Protein AF-A0A381C5X6-F1 (afdb_monomer_lite)

Foldseek 3Di:
DDLVVLVVQLVVLVVVLVVLVVCVVVVCPPDDSDPVVNVVSVVSNVVSVVVNCVVVVVDDPPPPPPCPPDD

Structure (mmCIF, N/CA/C/O backbone):
data_AF-A0A381C5X6-F1
#
_entry.id   AF-A0A381C5X6-F1
#
loop_
_atom_site.group_PDB
_atom_site.id
_atom_site.type_symbol
_atom_site.label_atom_id
_atom_site.label_alt_id
_atom_site.label_comp_id
_atom_site.label_asym_id
_atom_site.label_entity_id
_atom_site.label_seq_id
_atom_site.pdbx_PDB_ins_code
_atom_site.Cartn_x
_atom_site.Cartn_y
_atom_site.Cartn_z
_atom_site.occupancy
_atom_site.B_iso_or_equiv
_atom_site.auth_seq_id
_atom_site.auth_comp_id
_atom_site.auth_asym_id
_atom_site.auth_atom_id
_atom_site.pdbx_PDB_model_num
ATOM 1 N N . MET A 1 1 ? -2.256 -10.854 15.545 1.00 60.12 1 MET A N 1
ATOM 2 C CA . MET A 1 1 ? -1.663 -10.032 14.473 1.00 60.12 1 MET A CA 1
ATOM 3 C C . MET A 1 1 ? -2.043 -8.588 14.729 1.00 60.12 1 MET A C 1
ATOM 5 O O . MET A 1 1 ? -3.230 -8.295 14.817 1.00 60.12 1 MET A O 1
ATOM 9 N N . ASN A 1 2 ? -1.058 -7.728 14.949 1.00 82.19 2 ASN A N 1
ATOM 10 C CA . ASN A 1 2 ? -1.269 -6.328 15.288 1.00 82.19 2 ASN A CA 1
ATOM 11 C C . ASN A 1 2 ? -1.610 -5.518 14.021 1.00 82.19 2 ASN A C 1
ATOM 13 O O . ASN A 1 2 ? -1.115 -5.813 12.933 1.00 82.19 2 ASN A O 1
ATOM 17 N N . ILE A 1 3 ? -2.442 -4.481 14.144 1.00 81.19 3 ILE A N 1
ATOM 18 C CA . ILE A 1 3 ? -2.849 -3.610 13.024 1.00 81.19 3 ILE A CA 1
ATOM 19 C C . ILE A 1 3 ? -1.620 -2.985 12.351 1.00 81.19 3 ILE A C 1
ATOM 21 O O . ILE A 1 3 ? -1.581 -2.851 11.128 1.00 81.19 3 ILE A O 1
ATOM 25 N N . ALA A 1 4 ? -0.596 -2.659 13.145 1.00 83.56 4 ALA A N 1
ATOM 26 C CA . ALA A 1 4 ? 0.680 -2.151 12.656 1.00 83.56 4 ALA A CA 1
ATOM 27 C C . ALA A 1 4 ? 1.409 -3.157 11.746 1.00 83.56 4 ALA A C 1
ATOM 29 O O . ALA A 1 4 ? 1.948 -2.766 10.716 1.00 83.56 4 ALA A O 1
ATOM 30 N N . GLU A 1 5 ? 1.373 -4.452 12.072 1.00 85.00 5 GLU A N 1
ATOM 31 C CA . GLU A 1 5 ? 1.993 -5.508 11.261 1.00 85.00 5 GLU A CA 1
ATOM 32 C C . GLU A 1 5 ? 1.230 -5.728 9.951 1.00 85.00 5 GLU A C 1
ATOM 34 O O . GLU A 1 5 ? 1.839 -5.853 8.891 1.00 85.00 5 GLU A O 1
ATOM 39 N N . VAL A 1 6 ? -0.108 -5.712 10.001 1.00 84.81 6 VAL A N 1
ATOM 40 C CA . VAL A 1 6 ? -0.966 -5.801 8.805 1.00 84.81 6 VAL A CA 1
ATOM 41 C C . VAL A 1 6 ? -0.716 -4.614 7.873 1.00 84.81 6 VAL A C 1
ATOM 43 O O . VAL A 1 6 ? -0.594 -4.796 6.662 1.00 84.81 6 VAL A O 1
ATOM 46 N N . LYS A 1 7 ? -0.589 -3.405 8.432 1.00 85.75 7 LYS A N 1
ATOM 47 C CA . LYS A 1 7 ? -0.243 -2.199 7.675 1.00 85.75 7 LYS A CA 1
ATOM 48 C C . LYS A 1 7 ? 1.153 -2.310 7.056 1.00 85.75 7 LYS A C 1
ATOM 50 O O . LYS A 1 7 ?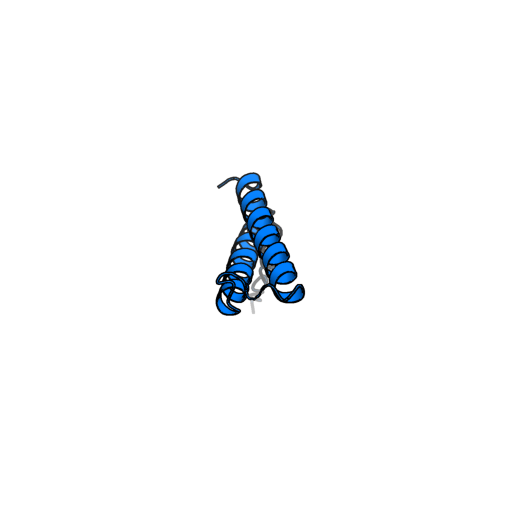 1.301 -2.070 5.865 1.00 85.75 7 LYS A O 1
ATOM 55 N N . ALA A 1 8 ? 2.152 -2.745 7.824 1.00 89.06 8 ALA A N 1
ATOM 56 C CA . ALA A 1 8 ? 3.517 -2.905 7.327 1.00 89.06 8 ALA A CA 1
ATOM 57 C C . ALA A 1 8 ? 3.605 -3.928 6.181 1.00 89.06 8 ALA A C 1
ATOM 59 O O . ALA A 1 8 ? 4.320 -3.699 5.206 1.00 89.06 8 ALA A O 1
ATOM 60 N N . MET A 1 9 ? 2.865 -5.039 6.267 1.00 86.31 9 MET A N 1
ATOM 61 C CA . MET A 1 9 ? 2.787 -6.018 5.178 1.00 86.31 9 MET A CA 1
ATOM 62 C C . MET A 1 9 ? 2.087 -5.443 3.945 1.00 86.31 9 MET A C 1
ATOM 64 O O . MET A 1 9 ? 2.592 -5.606 2.837 1.00 86.31 9 MET A O 1
ATOM 68 N N . ARG A 1 10 ? 0.975 -4.718 4.125 1.00 88.69 10 ARG A N 1
ATOM 69 C CA . ARG A 1 10 ? 0.283 -4.025 3.029 1.00 88.69 10 ARG A CA 1
ATOM 70 C C . ARG A 1 10 ? 1.216 -3.054 2.301 1.00 88.69 10 ARG A C 1
ATOM 72 O O . ARG A 1 10 ? 1.286 -3.096 1.077 1.00 88.69 10 ARG A O 1
ATOM 79 N N . ASP A 1 11 ? 1.943 -2.224 3.045 1.00 89.06 11 ASP A N 1
ATOM 80 C CA . ASP A 1 11 ? 2.832 -1.202 2.485 1.00 89.06 11 ASP A CA 1
ATOM 81 C C . ASP A 1 11 ? 4.025 -1.833 1.746 1.00 89.06 11 ASP A C 1
ATOM 83 O O . ASP A 1 11 ? 4.411 -1.364 0.676 1.00 89.06 11 ASP A O 1
ATOM 87 N N . LYS A 1 12 ? 4.571 -2.947 2.256 1.00 89.38 12 LYS A N 1
ATOM 88 C CA . LYS A 1 12 ? 5.616 -3.722 1.564 1.00 89.38 12 LYS A CA 1
ATOM 89 C C . LYS A 1 12 ? 5.135 -4.290 0.230 1.00 89.38 12 LYS A C 1
ATOM 91 O O . LYS A 1 12 ? 5.850 -4.186 -0.761 1.00 89.38 12 LYS A O 1
ATOM 96 N N . VAL A 1 13 ? 3.940 -4.884 0.204 1.00 88.19 13 VAL A N 1
ATOM 97 C CA . VAL A 1 13 ? 3.363 -5.465 -1.020 1.00 88.19 13 VAL A CA 1
ATOM 98 C C . VAL A 1 13 ? 3.018 -4.367 -2.025 1.00 88.19 13 VAL A C 1
ATOM 100 O O . VAL A 1 13 ? 3.283 -4.531 -3.211 1.00 88.19 13 VAL A O 1
ATOM 103 N N . LEU A 1 14 ? 2.497 -3.228 -1.557 1.00 87.44 14 LEU A N 1
ATOM 104 C CA . LEU A 1 14 ? 2.233 -2.067 -2.406 1.00 87.44 14 LEU A CA 1
ATOM 105 C C . LEU A 1 14 ? 3.520 -1.542 -3.046 1.00 87.44 14 LEU A C 1
ATOM 107 O O . LEU A 1 14 ? 3.545 -1.323 -4.250 1.00 87.44 14 LEU A O 1
ATOM 111 N N . LYS A 1 15 ? 4.598 -1.398 -2.267 1.00 87.56 15 LYS A N 1
ATOM 112 C CA . LYS A 1 15 ? 5.898 -0.975 -2.795 1.00 87.56 15 LYS A CA 1
ATOM 113 C C . LYS A 1 15 ? 6.432 -1.955 -3.841 1.00 87.56 15 LYS A C 1
ATOM 115 O O . LYS A 1 15 ? 6.806 -1.529 -4.923 1.00 87.56 15 LYS A O 1
ATOM 120 N N . ALA A 1 16 ? 6.390 -3.256 -3.553 1.00 84.75 16 ALA A N 1
ATOM 121 C CA . ALA A 1 16 ? 6.811 -4.285 -4.502 1.00 84.75 16 ALA A CA 1
ATOM 122 C C . ALA A 1 16 ? 5.976 -4.275 -5.794 1.00 84.75 16 ALA A C 1
ATOM 124 O O . ALA A 1 16 ? 6.516 -4.521 -6.866 1.00 84.75 16 ALA A O 1
ATOM 125 N N . TYR A 1 17 ? 4.676 -3.980 -5.701 1.00 84.69 17 TYR A N 1
ATOM 126 C CA . TYR A 1 17 ? 3.791 -3.840 -6.856 1.00 84.69 17 TYR A CA 1
ATOM 127 C C . TYR A 1 17 ? 4.109 -2.592 -7.690 1.00 84.69 17 TYR A C 1
ATOM 129 O O . TYR A 1 17 ? 4.151 -2.678 -8.913 1.00 84.69 17 TYR A O 1
ATOM 137 N N . THR A 1 18 ? 4.383 -1.450 -7.055 1.00 85.06 18 THR A N 1
ATOM 138 C CA . THR A 1 18 ? 4.790 -0.227 -7.764 1.00 85.06 18 THR A CA 1
ATOM 139 C C . THR A 1 18 ? 6.155 -0.388 -8.427 1.00 85.06 18 THR A C 1
ATOM 141 O O . THR A 1 18 ? 6.272 -0.118 -9.616 1.00 85.06 18 THR A O 1
ATOM 144 N N . ASP A 1 19 ? 7.152 -0.914 -7.707 1.00 83.75 19 ASP A N 1
ATOM 145 C CA . ASP A 1 19 ? 8.495 -1.172 -8.249 1.00 83.75 19 ASP A CA 1
ATOM 146 C C . ASP A 1 19 ? 8.425 -2.127 -9.460 1.00 83.75 19 ASP A C 1
ATOM 148 O O . ASP A 1 19 ? 9.144 -1.976 -10.446 1.00 83.75 19 ASP A O 1
ATOM 152 N N . ALA A 1 20 ? 7.516 -3.102 -9.402 1.00 80.88 20 ALA A N 1
ATOM 153 C CA . ALA A 1 20 ? 7.229 -4.037 -10.480 1.00 80.88 20 ALA A CA 1
ATOM 154 C C . ALA A 1 20 ? 6.575 -3.379 -11.711 1.00 80.88 20 ALA A C 1
ATOM 156 O O . ALA A 1 20 ? 6.955 -3.689 -12.840 1.00 80.88 20 ALA A O 1
ATOM 157 N N . LEU A 1 21 ? 5.617 -2.471 -11.507 1.00 82.00 21 LEU A N 1
ATOM 158 C CA . LEU A 1 21 ? 4.993 -1.699 -12.587 1.00 82.00 21 LEU A CA 1
ATOM 159 C C . LEU A 1 21 ? 5.981 -0.726 -13.239 1.00 82.00 21 LEU A C 1
ATOM 161 O O . LEU A 1 21 ? 6.004 -0.597 -14.462 1.00 82.00 21 LEU A O 1
ATOM 165 N N . ASP A 1 22 ? 6.823 -0.076 -12.438 1.00 81.62 22 ASP A N 1
ATOM 166 C CA . ASP A 1 22 ? 7.873 0.810 -12.937 1.00 81.62 22 ASP A CA 1
ATOM 167 C C . ASP A 1 22 ? 8.902 0.027 -13.765 1.00 81.62 22 ASP A C 1
ATOM 169 O O . ASP A 1 22 ? 9.304 0.478 -14.8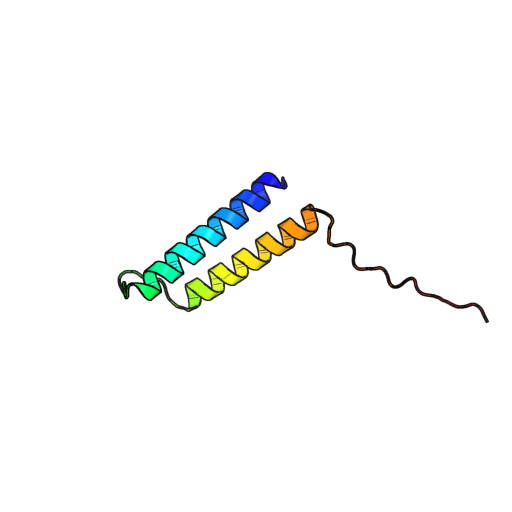38 1.00 81.62 22 ASP A O 1
ATOM 173 N N . ALA A 1 23 ? 9.270 -1.184 -13.335 1.00 73.81 23 ALA A N 1
ATOM 174 C CA . ALA A 1 23 ? 10.146 -2.069 -14.102 1.00 73.81 23 ALA A CA 1
ATOM 175 C C . ALA A 1 23 ? 9.524 -2.529 -15.438 1.00 73.81 23 ALA A C 1
ATOM 177 O O . ALA A 1 23 ? 10.231 -2.577 -16.449 1.00 73.81 23 ALA A O 1
ATOM 178 N N . GLU A 1 24 ? 8.217 -2.828 -15.465 1.00 74.81 24 GLU A N 1
ATOM 179 C CA . GLU A 1 24 ? 7.481 -3.139 -16.703 1.00 74.81 24 GLU A CA 1
ATOM 180 C C . GLU A 1 24 ? 7.466 -1.927 -17.652 1.00 74.81 24 GLU A C 1
ATOM 182 O O . GLU A 1 24 ? 7.761 -2.060 -18.841 1.00 74.81 24 GLU A O 1
ATOM 187 N N . SER A 1 25 ? 7.203 -0.731 -17.115 1.00 72.44 25 SER A N 1
ATOM 188 C CA . SER A 1 25 ? 7.146 0.534 -17.860 1.00 72.44 25 SER A CA 1
ATOM 189 C C . SER A 1 25 ? 8.499 0.943 -18.456 1.00 72.44 25 SER A C 1
ATOM 191 O O . SER A 1 25 ? 8.571 1.402 -19.596 1.00 72.44 25 SER A O 1
ATOM 193 N N . MET A 1 26 ? 9.600 0.718 -17.731 1.00 71.19 26 MET A N 1
ATOM 194 C CA . MET A 1 26 ? 10.958 1.017 -18.206 1.00 71.19 26 MET A CA 1
ATOM 195 C C . MET A 1 26 ? 11.486 0.013 -19.245 1.00 71.19 26 MET A C 1
ATOM 197 O O . MET A 1 26 ? 12.639 0.118 -19.666 1.00 71.19 26 MET A O 1
ATOM 201 N N . GLY A 1 27 ? 10.685 -0.975 -19.663 1.00 63.84 27 GLY A N 1
ATOM 202 C CA . GLY A 1 27 ? 11.105 -1.977 -20.644 1.00 63.84 27 GLY A CA 1
ATOM 203 C C . GLY A 1 27 ? 12.251 -2.862 -20.146 1.00 63.84 27 GLY A C 1
ATOM 204 O O . GLY A 1 27 ? 12.910 -3.526 -20.951 1.00 63.84 27 GLY A O 1
ATOM 205 N N . MET A 1 28 ? 12.491 -2.903 -18.827 1.00 59.09 28 MET A N 1
ATOM 206 C CA . MET A 1 28 ? 13.417 -3.839 -18.199 1.00 59.09 28 MET A CA 1
ATOM 207 C C . MET A 1 28 ? 12.791 -5.240 -18.223 1.00 59.09 28 MET A C 1
ATOM 209 O O . MET A 1 28 ? 12.402 -5.799 -17.202 1.00 59.09 28 MET A O 1
ATOM 213 N N . ASN A 1 29 ? 12.775 -5.861 -19.407 1.00 56.22 29 ASN A N 1
ATOM 214 C CA . ASN A 1 29 ? 12.553 -7.296 -19.645 1.00 56.22 29 ASN A CA 1
ATOM 215 C C . ASN A 1 29 ? 13.715 -8.148 -19.082 1.00 56.22 29 ASN A C 1
ATOM 217 O O . ASN A 1 29 ? 14.165 -9.127 -19.672 1.00 56.22 29 ASN A O 1
ATOM 221 N N . GLY A 1 30 ? 14.266 -7.738 -17.943 1.00 52.00 30 GLY A N 1
ATOM 222 C CA . GLY A 1 30 ? 15.560 -8.150 -17.431 1.00 52.00 30 GLY A CA 1
ATOM 223 C C . GLY A 1 30 ? 15.464 -8.644 -16.001 1.00 52.00 30 GLY A C 1
ATOM 224 O O . GLY A 1 30 ? 16.185 -8.128 -15.155 1.00 52.00 30 GLY A O 1
ATOM 225 N N . ARG A 1 31 ? 14.581 -9.626 -15.762 1.00 51.69 31 ARG A N 1
ATOM 226 C CA . ARG A 1 31 ? 14.635 -10.694 -14.733 1.00 51.69 31 ARG A CA 1
ATOM 227 C C . ARG A 1 31 ? 13.241 -10.987 -14.165 1.00 51.69 31 ARG A C 1
ATOM 229 O O . ARG A 1 31 ? 12.858 -10.492 -13.114 1.00 51.69 31 ARG A O 1
ATOM 236 N N . ASN A 1 32 ? 12.523 -11.878 -14.847 1.00 57.22 32 ASN A N 1
ATOM 237 C CA . ASN A 1 32 ? 11.445 -12.715 -14.299 1.00 57.22 32 ASN A CA 1
ATOM 238 C C . ASN A 1 32 ? 10.186 -12.053 -13.724 1.00 57.22 32 ASN A C 1
ATOM 240 O O . ASN A 1 32 ? 9.369 -12.770 -13.144 1.00 57.22 32 ASN A O 1
ATOM 244 N N . LEU A 1 33 ? 9.957 -10.752 -13.905 1.00 59.25 33 LEU A N 1
ATOM 245 C CA . LEU A 1 33 ? 8.674 -10.184 -13.509 1.00 59.25 33 LEU A CA 1
ATOM 246 C C . LEU A 1 33 ? 7.635 -10.413 -14.612 1.00 59.25 33 LEU A C 1
ATOM 248 O O . LEU A 1 33 ? 7.487 -9.638 -15.549 1.00 59.25 33 LEU A O 1
ATOM 252 N N . THR A 1 34 ? 6.970 -11.561 -14.539 1.00 64.81 34 THR A N 1
ATOM 253 C CA . THR A 1 34 ? 5.899 -11.923 -15.474 1.00 64.81 34 THR A CA 1
ATOM 254 C C . THR A 1 34 ? 4.597 -11.226 -15.083 1.00 64.81 34 THR A C 1
ATOM 256 O O . THR A 1 34 ? 4.374 -10.934 -13.909 1.00 64.81 34 THR A O 1
ATOM 259 N N . ARG A 1 35 ? 3.673 -11.030 -16.032 1.00 67.38 35 ARG A N 1
ATOM 260 C CA . ARG A 1 35 ? 2.303 -10.562 -15.732 1.00 67.38 35 ARG A CA 1
ATOM 261 C C . ARG A 1 35 ? 1.626 -11.372 -14.615 1.00 67.38 35 ARG A C 1
ATOM 263 O O . ARG A 1 35 ? 0.939 -10.811 -13.772 1.00 67.38 35 ARG A O 1
ATOM 270 N N . GLN A 1 36 ? 1.906 -12.675 -14.546 1.00 67.25 36 GLN A N 1
ATOM 271 C CA . GLN A 1 36 ? 1.435 -13.563 -13.478 1.00 67.25 36 GLN A CA 1
ATOM 272 C C . GLN A 1 36 ? 1.946 -13.147 -12.084 1.00 67.25 36 GLN A C 1
ATOM 274 O O . GLN A 1 36 ? 1.241 -13.298 -11.085 1.00 67.25 36 GLN A O 1
ATOM 279 N N . SER A 1 37 ? 3.152 -12.579 -12.003 1.00 74.94 37 SER A N 1
ATOM 280 C CA . SER A 1 37 ? 3.722 -12.016 -10.776 1.00 74.94 37 SER A CA 1
ATOM 281 C C . SER A 1 37 ? 3.010 -10.725 -10.348 1.00 74.94 37 SER A C 1
ATOM 283 O O . SER A 1 37 ? 2.779 -10.540 -9.153 1.00 74.94 37 SER A O 1
ATOM 285 N N . LEU A 1 38 ? 2.598 -9.872 -11.296 1.00 79.62 38 LEU A N 1
ATOM 286 C CA . LEU A 1 38 ? 1.813 -8.658 -11.021 1.00 79.62 38 LEU A CA 1
ATOM 287 C C . LEU A 1 38 ? 0.417 -8.989 -10.474 1.00 79.62 38 LEU A C 1
ATOM 289 O O . LEU A 1 38 ? 0.012 -8.436 -9.451 1.00 79.62 38 LEU A O 1
ATOM 293 N N . ASP A 1 39 ? -0.289 -9.936 -11.095 1.00 84.50 39 ASP A N 1
ATOM 294 C CA . ASP A 1 39 ? -1.597 -10.403 -10.613 1.00 84.50 39 ASP A CA 1
ATOM 295 C C . ASP A 1 39 ? -1.507 -11.033 -9.213 1.00 84.50 39 ASP A C 1
ATOM 297 O O . ASP A 1 39 ? -2.360 -10.799 -8.347 1.00 84.50 39 ASP A O 1
ATOM 301 N N . SER A 1 40 ? -0.434 -11.784 -8.946 1.00 86.44 40 SER A N 1
ATOM 302 C CA . SER A 1 40 ? -0.173 -12.343 -7.617 1.00 86.44 40 SER A CA 1
ATOM 303 C C . SER A 1 40 ? 0.069 -11.247 -6.569 1.00 86.44 40 SER A C 1
ATOM 305 O O . SER A 1 40 ? -0.468 -11.329 -5.461 1.00 86.44 40 SER A O 1
ATOM 307 N N . LEU A 1 41 ? 0.844 -10.206 -6.899 1.00 84.88 41 LEU A N 1
ATOM 308 C CA . LEU A 1 41 ? 1.090 -9.062 -6.010 1.00 84.88 41 LEU A CA 1
ATOM 309 C C . LEU A 1 41 ? -0.194 -8.274 -5.729 1.00 84.88 41 LEU A C 1
ATOM 311 O O . LEU A 1 41 ? -0.468 -7.938 -4.576 1.00 84.88 41 LEU A O 1
ATOM 315 N N . LYS A 1 42 ? -1.024 -8.054 -6.753 1.00 87.44 42 LYS A N 1
ATOM 316 C CA . LYS A 1 42 ? -2.339 -7.420 -6.607 1.00 87.44 42 LYS A CA 1
ATOM 317 C C . LYS A 1 42 ? -3.249 -8.217 -5.671 1.00 87.44 42 LYS A C 1
ATOM 319 O O . LYS A 1 42 ? -3.816 -7.654 -4.737 1.00 87.44 42 LYS A O 1
ATOM 324 N N . THR A 1 43 ? -3.329 -9.533 -5.860 1.00 90.62 43 THR A N 1
ATOM 325 C CA . THR A 1 43 ? -4.135 -10.428 -5.011 1.00 90.62 43 THR A CA 1
ATOM 326 C C . THR A 1 43 ? -3.662 -10.397 -3.553 1.00 90.62 43 THR A C 1
ATOM 328 O O . THR A 1 43 ? -4.472 -10.306 -2.626 1.00 90.62 43 THR A O 1
ATOM 331 N N . GLN A 1 44 ? -2.344 -10.423 -3.324 1.00 88.12 44 GLN A N 1
ATOM 332 C CA . GLN A 1 44 ? -1.777 -10.293 -1.980 1.00 88.12 44 GLN A CA 1
ATOM 333 C C . GLN A 1 44 ? -2.083 -8.928 -1.356 1.00 88.12 44 GLN A C 1
ATOM 335 O O . GLN A 1 44 ? -2.442 -8.865 -0.179 1.00 88.12 44 GLN A O 1
ATOM 340 N N . TYR A 1 45 ? -1.987 -7.841 -2.125 1.00 89.06 45 TYR A N 1
ATOM 341 C CA . TYR A 1 45 ? -2.338 -6.506 -1.648 1.00 89.06 45 TYR A CA 1
ATOM 342 C C . TYR A 1 45 ? -3.808 -6.436 -1.219 1.00 89.06 45 TYR A C 1
ATOM 344 O O . TYR A 1 45 ? -4.099 -5.965 -0.120 1.00 89.06 45 TYR A O 1
ATOM 352 N N . GLU A 1 46 ? -4.733 -6.961 -2.026 1.00 89.12 46 GLU A N 1
ATOM 353 C CA . GLU A 1 46 ? -6.163 -6.997 -1.699 1.00 89.12 46 GLU A CA 1
ATOM 354 C C . GLU A 1 46 ? -6.460 -7.818 -0.438 1.00 89.12 46 GLU A C 1
ATOM 356 O O . GLU A 1 46 ? -7.304 -7.429 0.377 1.00 89.12 46 GLU A O 1
ATOM 361 N N . TYR A 1 47 ? -5.747 -8.929 -0.231 1.00 89.81 47 TYR A N 1
ATOM 362 C CA . TYR A 1 47 ? -5.855 -9.721 0.993 1.00 89.81 47 TYR A CA 1
ATOM 363 C C . TYR A 1 47 ? -5.460 -8.904 2.232 1.00 89.81 47 TYR A C 1
ATOM 365 O O . TYR A 1 47 ? -6.217 -8.848 3.211 1.00 89.81 47 TYR A O 1
ATOM 373 N N . TRP A 1 48 ? -4.307 -8.231 2.187 1.00 88.12 48 TRP A N 1
ATOM 374 C CA . TRP A 1 48 ? -3.832 -7.402 3.296 1.00 88.12 48 TRP A CA 1
ATOM 375 C C . TRP A 1 48 ? -4.691 -6.156 3.508 1.00 88.12 48 TRP A C 1
ATOM 377 O O . TRP A 1 48 ? -4.978 -5.811 4.653 1.00 88.12 48 TRP A O 1
ATOM 387 N N . ASP A 1 49 ? -5.175 -5.521 2.440 1.00 86.94 49 ASP A N 1
ATOM 388 C CA . ASP A 1 49 ? -6.093 -4.381 2.515 1.00 86.94 49 ASP A CA 1
ATOM 389 C C . ASP A 1 49 ? -7.430 -4.786 3.149 1.00 86.94 49 ASP A C 1
ATOM 391 O O . ASP A 1 49 ? -7.928 -4.108 4.049 1.00 86.94 49 ASP A O 1
ATOM 395 N N . ARG A 1 50 ? -7.982 -5.949 2.779 1.00 88.00 50 ARG A N 1
ATOM 396 C CA . ARG A 1 50 ? -9.196 -6.493 3.405 1.00 88.00 50 ARG A CA 1
ATOM 397 C C . ARG A 1 50 ? -8.989 -6.752 4.895 1.00 88.00 50 ARG A C 1
ATOM 399 O O . ARG A 1 50 ? -9.833 -6.356 5.700 1.00 88.00 50 ARG A O 1
ATOM 406 N N . LYS A 1 51 ? -7.874 -7.380 5.279 1.00 85.38 51 LYS A N 1
ATOM 407 C CA . LYS A 1 51 ? -7.522 -7.612 6.690 1.00 85.38 51 LYS A CA 1
ATOM 408 C C . LYS A 1 51 ? -7.339 -6.297 7.447 1.00 85.38 51 LYS A C 1
ATOM 410 O O . LYS A 1 51 ? -7.830 -6.177 8.565 1.00 85.38 51 LYS A O 1
ATOM 415 N N . TYR A 1 52 ? -6.706 -5.301 6.830 1.00 84.38 52 TYR A N 1
ATOM 416 C CA . TYR A 1 52 ? -6.522 -3.973 7.409 1.00 84.38 52 TYR A CA 1
ATOM 417 C C . TYR A 1 52 ? -7.863 -3.269 7.642 1.00 84.38 52 TYR A C 1
ATOM 419 O O . TYR A 1 52 ? -8.122 -2.786 8.740 1.00 84.38 52 TYR A O 1
ATOM 427 N N . ARG A 1 53 ? -8.770 -3.286 6.656 1.00 83.94 53 ARG A N 1
ATOM 428 C CA . ARG A 1 53 ? -10.126 -2.722 6.781 1.00 83.94 53 ARG A CA 1
ATOM 429 C C . ARG A 1 53 ? -10.965 -3.415 7.853 1.00 83.94 53 ARG A C 1
ATOM 431 O O . ARG A 1 53 ? -11.686 -2.738 8.583 1.00 83.94 53 ARG A O 1
ATOM 438 N N . GLN A 1 54 ? -10.871 -4.743 7.952 1.00 83.81 54 GLN A N 1
ATOM 439 C CA . GLN A 1 54 ? -11.523 -5.513 9.017 1.00 83.81 54 GLN A CA 1
ATOM 440 C C . GLN A 1 54 ? -10.968 -5.128 10.390 1.00 83.81 54 GLN A C 1
ATOM 442 O O . GLN A 1 54 ? -11.738 -4.895 11.318 1.00 83.81 54 GLN A O 1
ATOM 447 N N . ALA A 1 55 ? -9.645 -4.992 10.504 1.00 81.25 55 ALA A N 1
ATOM 448 C CA . ALA A 1 55 ? -8.986 -4.628 11.752 1.00 81.25 55 ALA A CA 1
ATOM 449 C C . ALA A 1 55 ? -9.244 -3.166 12.171 1.00 81.25 55 ALA A C 1
ATOM 451 O O . ALA A 1 55 ? -9.276 -2.867 13.359 1.00 81.25 55 ALA A O 1
ATOM 452 N N . LEU A 1 56 ? -9.502 -2.267 11.214 1.00 79.31 56 LEU A N 1
ATOM 453 C CA . LEU A 1 56 ? -9.944 -0.888 11.460 1.00 79.31 56 LEU A CA 1
ATOM 454 C C . LEU A 1 56 ? -11.428 -0.765 11.861 1.00 79.31 56 LEU A C 1
ATOM 456 O O . LEU A 1 56 ? -11.912 0.345 12.070 1.00 79.31 56 LEU A O 1
ATOM 460 N N . GLY A 1 57 ? -12.183 -1.866 11.933 1.00 67.12 57 GLY A N 1
ATOM 461 C CA . GLY A 1 57 ? -13.571 -1.858 12.408 1.00 67.12 57 GLY A CA 1
ATOM 462 C C . GLY A 1 57 ? -14.598 -1.231 11.453 1.00 67.12 57 GLY A C 1
ATOM 463 O O . GLY A 1 57 ? -15.780 -1.185 11.785 1.00 67.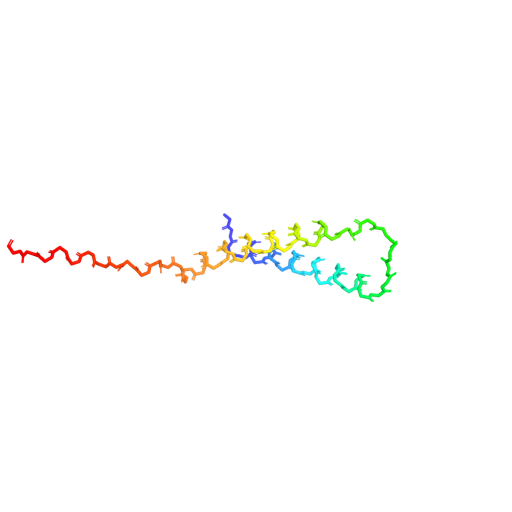12 57 GLY A O 1
ATOM 464 N N . LYS A 1 58 ? -14.205 -0.805 10.242 1.00 57.12 58 LYS A N 1
ATOM 465 C CA . LYS A 1 58 ? -15.135 -0.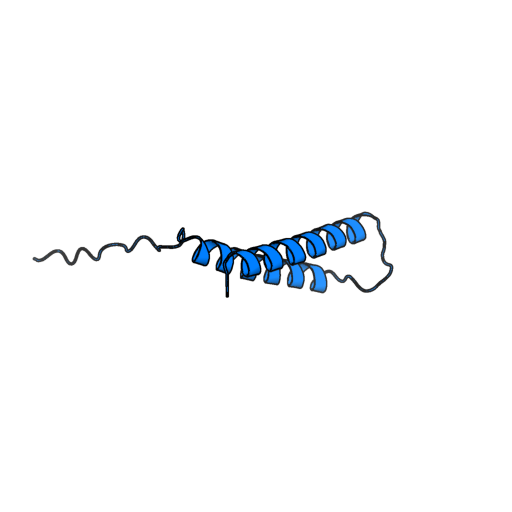268 9.224 1.00 57.12 58 LYS A CA 1
ATOM 466 C C . LYS A 1 58 ? -15.957 -1.339 8.493 1.00 57.12 58 LYS A C 1
ATOM 468 O O . LYS A 1 58 ? -1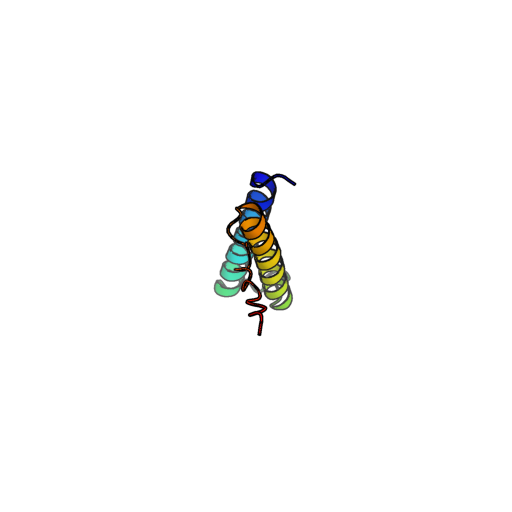6.754 -1.004 7.625 1.00 57.12 58 LYS A O 1
ATOM 473 N N . ALA A 1 59 ? -15.792 -2.611 8.843 1.00 53.91 59 ALA A N 1
ATOM 474 C CA . ALA A 1 59 ? -16.524 -3.727 8.254 1.00 53.91 59 ALA A CA 1
ATOM 475 C C . ALA A 1 59 ? -17.509 -4.345 9.258 1.00 53.91 59 ALA A C 1
ATOM 477 O O . ALA A 1 59 ? -17.437 -5.534 9.552 1.00 53.91 59 ALA A O 1
ATOM 478 N N . LYS A 1 60 ? -18.451 -3.556 9.785 1.00 55.81 60 LYS A N 1
ATOM 479 C CA . LYS A 1 60 ? -19.745 -4.151 10.131 1.00 55.81 60 LYS A CA 1
ATOM 480 C C . LYS A 1 60 ? -20.527 -4.233 8.822 1.00 55.81 60 LYS A C 1
ATOM 482 O O . LYS A 1 60 ? -20.809 -3.173 8.263 1.00 55.81 60 LYS A O 1
ATOM 487 N N . PRO A 1 61 ? -20.871 -5.427 8.299 1.00 55.28 61 PRO A N 1
ATOM 488 C CA . PRO A 1 61 ? -21.974 -5.482 7.357 1.00 55.28 61 PRO A CA 1
ATOM 489 C C . PRO A 1 61 ? -23.155 -4.847 8.087 1.00 55.28 61 PRO A C 1
ATOM 491 O O . PRO A 1 61 ? -23.419 -5.185 9.244 1.00 55.28 61 PRO A O 1
ATOM 494 N N . TYR A 1 62 ? -23.793 -3.859 7.467 1.00 55.09 62 TYR A N 1
ATOM 495 C CA . TYR A 1 62 ? -25.070 -3.354 7.941 1.00 55.09 62 TYR A CA 1
ATOM 496 C C . TYR A 1 62 ? -25.963 -4.585 8.097 1.00 55.09 62 TYR A C 1
ATOM 498 O O . TYR A 1 62 ? -26.334 -5.209 7.105 1.00 55.09 62 TYR A O 1
ATOM 506 N N . SER A 1 63 ? -26.190 -5.013 9.340 1.00 54.22 63 SER A N 1
ATOM 507 C CA . SER A 1 63 ? -27.150 -6.066 9.620 1.00 54.22 63 SER A CA 1
ATOM 508 C C . SER A 1 63 ? -28.475 -5.482 9.167 1.00 54.22 63 SER A C 1
ATOM 510 O O . SER A 1 63 ? -28.970 -4.536 9.784 1.00 54.22 63 SER A O 1
ATOM 512 N N . LEU A 1 64 ? -28.984 -5.957 8.029 1.00 63.38 64 LEU A N 1
ATOM 513 C CA . LEU A 1 64 ? -30.373 -5.757 7.661 1.00 63.38 64 LEU A CA 1
ATOM 514 C C . LEU A 1 64 ? -31.152 -6.445 8.770 1.00 63.38 64 LEU A C 1
ATOM 516 O O . LEU A 1 64 ? -31.292 -7.665 8.789 1.00 63.38 64 LEU A O 1
ATOM 520 N N . VAL A 1 65 ? -31.524 -5.648 9.767 1.00 57.19 65 VAL A N 1
ATOM 521 C CA . VAL A 1 65 ? -32.376 -6.046 10.873 1.00 57.19 65 VAL A CA 1
ATOM 522 C C . VAL A 1 65 ? -33.550 -6.770 10.231 1.00 57.19 65 VAL A C 1
ATOM 524 O O . VAL A 1 65 ? -34.294 -6.165 9.458 1.00 57.19 65 VAL A O 1
ATOM 527 N N . ASN A 1 66 ? -33.657 -8.080 10.465 1.00 58.44 66 ASN A N 1
ATOM 528 C CA . ASN A 1 66 ? -34.815 -8.847 10.044 1.00 58.44 66 ASN A CA 1
ATOM 529 C C . ASN A 1 66 ? -36.012 -8.225 10.758 1.00 58.44 66 ASN A C 1
ATOM 531 O O . ASN A 1 66 ? -36.261 -8.508 11.929 1.00 58.44 66 ASN A O 1
ATOM 535 N N . PHE A 1 67 ? -36.749 -7.369 10.054 1.00 58.88 67 PHE A N 1
ATOM 536 C CA . PHE A 1 67 ? -38.119 -7.054 10.404 1.00 58.88 67 PHE A CA 1
ATOM 5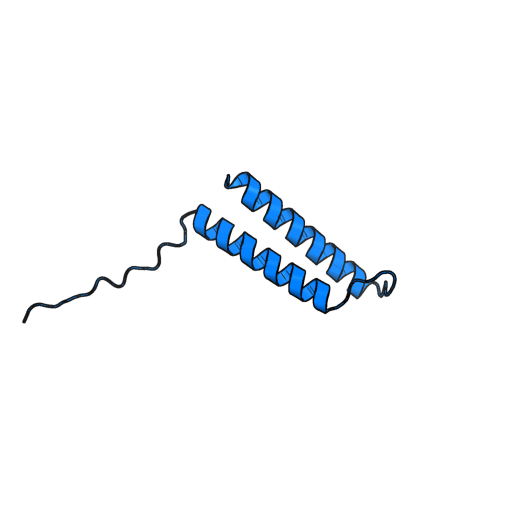37 C C . PHE A 1 67 ? -38.932 -8.321 10.139 1.00 58.88 67 PHE A C 1
ATOM 539 O O . PHE A 1 67 ? -39.656 -8.427 9.153 1.00 58.88 67 PHE A O 1
ATOM 546 N N . THR A 1 68 ? -38.819 -9.308 11.030 1.00 58.53 68 THR A N 1
ATOM 547 C CA . THR A 1 68 ? -39.904 -10.250 11.280 1.00 58.53 68 THR A CA 1
ATOM 548 C C . THR A 1 68 ? -41.039 -9.437 11.890 1.00 58.53 68 THR A C 1
ATOM 550 O O . THR A 1 68 ? -41.249 -9.376 13.101 1.00 58.53 68 THR A O 1
ATOM 553 N N . GLY A 1 69 ? -41.737 -8.716 11.013 1.00 50.72 69 GLY A N 1
ATOM 554 C CA . GLY A 1 69 ? -43.001 -8.086 11.313 1.00 50.72 69 GLY A CA 1
ATOM 555 C C . GLY A 1 69 ? -43.973 -9.183 11.701 1.00 50.72 69 GLY A C 1
ATOM 556 O O . GLY A 1 69 ? -44.437 -9.937 10.850 1.00 50.72 69 GLY A O 1
ATOM 557 N N . ARG A 1 70 ? -44.243 -9.265 13.005 1.00 54.25 70 ARG A N 1
ATOM 558 C CA . ARG A 1 70 ? -45.474 -9.823 13.557 1.00 54.25 70 ARG A CA 1
ATOM 559 C C . ARG A 1 70 ? -46.650 -9.448 12.650 1.00 54.25 70 ARG A C 1
ATOM 561 O O . ARG A 1 70 ? -46.921 -8.259 12.473 1.00 54.25 70 ARG A O 1
ATOM 568 N N . LYS A 1 71 ? -47.364 -10.450 12.159 1.00 50.25 71 LYS A N 1
ATOM 569 C CA . LYS A 1 71 ? -48.798 -10.373 11.906 1.00 50.25 71 LYS A CA 1
ATOM 570 C C . LYS A 1 71 ? -49.429 -11.670 12.370 1.00 50.25 71 LYS A C 1
ATOM 572 O O . LYS A 1 71 ? -48.784 -12.720 12.162 1.00 50.25 71 LYS A O 1
#

Radius of gyration: 19.01 Å; chains: 1; bounding box: 64×15×36 Å

Organism: NCBI:txid82977

Sequence (71 aa):
MNIAEVKAMRDKVLKAYTDALDAESMGMNGRNLTRQSLDSLKTQYEYWDRKYRQALGKAKPYSLVNFTGRK

pLDDT: mean 74.62, std 13.49, range [50.25, 90.62]

Secondary structure (DSSP, 8-state):
--HHHHHHHHHHHHHHHHHHHHHHHTT---S---HHHHHHHHHHHHHHHHHHHHHTT--------------